Protein AF-A0A1R1XV90-F1 (afdb_monomer)

Sequence (139 aa):
MKFSIINLGALITMNMVNAHCGCGHRHHNSVNPFDGGDHQYMNYYINKVCDNGQCNIDLTFGKGHESVKARLQTIGCPSKAANLSAMYAAARDLTSNAENKSTCIAGCTVYMSWRYDMSNYPAGQRYGQMNISGYGQFL

Organism: NCBI:txid133412

Radius of gyration: 20.9 Å; Cα contacts (8 Å, |Δi|>4): 261; chains: 1; bounding box: 35×36×86 Å

Secondary structure (DSSP, 8-state):
---------------------PPP-----------HHHHHHHHHHHHHH-BTTBEEEEEEEE-SSSEEEEEEEEES-SSHHHHHHHHHHHHHHHHHH---EEEEETTEEEEEEEEEES--PPTT-EEEEE-TT-TT---

Solvent-accessible surface area (backbone atoms only — not comparable to full-atom values): 8303 Å² total; per-residue (Å²): 143,86,84,82,83,86,84,79,84,83,78,84,78,76,82,75,82,80,80,87,75,87,82,8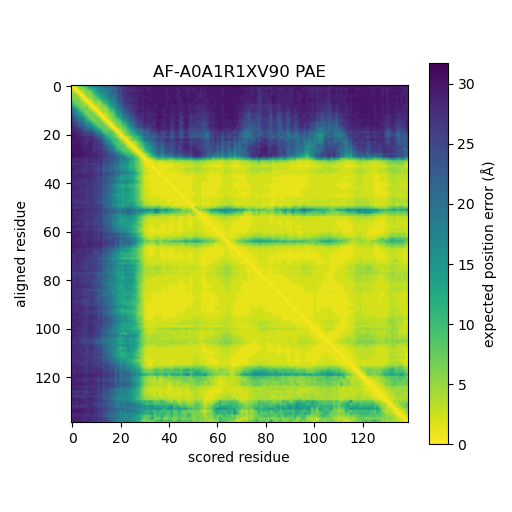6,89,83,92,73,100,64,85,65,88,54,51,74,66,53,44,52,49,47,49,54,49,45,71,72,69,52,52,47,41,40,38,38,37,40,34,40,39,18,62,46,81,34,16,41,36,36,38,46,35,37,40,70,16,84,34,43,68,30,31,53,53,29,53,48,51,45,42,54,49,36,53,73,65,62,52,70,48,68,53,76,35,70,70,14,44,33,39,34,22,58,47,83,36,92,53,63,37,56,60,78,45,74,48,76,44,79,37,86,87,51,73,96,58,75,113

Nearest PDB structures (foldseek):
  3if8-assembly1_A  TM=3.095E-01  e=3.267E+00  Homo sapiens
  1i7f-assembly1_A-2  TM=2.433E-01  e=5.627E+00  Escherichia coli

Foldseek 3Di:
DDDDDDDDDDDPDDDPPDDDDDDDDDDDDDDQPADPVQLVVQLVVCVVDDAWAKFWKWKWAAQQQWIKIKIKMWHRAPTRVQHSQLSNVLSVCCNVRVDFTWDAGSNITMTIEMDIGRDHDHHGDMDMDTDPPQPPHHD

pLDDT: mean 81.25, std 22.04, range [33.78, 98.38]

Mean predicted aligned error: 10.82 Å

Structure (mmCIF, N/CA/C/O backbone):
data_AF-A0A1R1XV90-F1
#
_entry.id   AF-A0A1R1XV90-F1
#
loop_
_atom_site.group_PDB
_atom_site.id
_atom_site.type_symbol
_atom_site.label_atom_id
_atom_site.label_alt_id
_atom_site.label_comp_id
_atom_site.label_asym_id
_atom_site.label_entity_id
_atom_site.label_seq_id
_atom_site.pdbx_PDB_ins_code
_atom_site.Cartn_x
_atom_site.Cartn_y
_atom_site.Cartn_z
_atom_site.occupancy
_atom_site.B_iso_or_equiv
_atom_site.auth_seq_id
_atom_site.auth_comp_id
_atom_site.auth_asym_id
_atom_site.auth_atom_id
_atom_site.pdbx_PDB_model_num
ATOM 1 N N . MET A 1 1 ? -14.686 21.079 68.326 1.00 40.00 1 MET A N 1
ATOM 2 C CA . MET A 1 1 ? -13.952 21.584 67.146 1.00 40.00 1 MET A CA 1
ATOM 3 C C . MET A 1 1 ? -13.039 20.472 66.649 1.00 40.00 1 MET A C 1
ATOM 5 O O . MET A 1 1 ? -12.093 20.127 67.339 1.00 40.00 1 MET A O 1
ATOM 9 N N . LYS A 1 2 ? -13.376 19.839 65.523 1.00 37.56 2 LYS A N 1
ATOM 10 C CA . LYS A 1 2 ? -12.522 18.883 64.805 1.00 37.56 2 LYS A CA 1
ATOM 11 C C . LYS A 1 2 ? -12.606 19.285 63.338 1.00 37.56 2 LYS A C 1
ATOM 13 O O . LYS A 1 2 ? -13.691 19.220 62.772 1.00 37.56 2 LYS A O 1
ATOM 18 N N . PHE A 1 3 ? -11.499 19.757 62.778 1.00 33.97 3 PHE A N 1
ATOM 19 C CA . PHE A 1 3 ? -11.396 20.125 61.372 1.00 33.97 3 PHE A CA 1
ATOM 20 C C . PHE A 1 3 ? -10.388 19.223 60.662 1.00 33.97 3 PHE A C 1
ATOM 22 O O . PHE A 1 3 ? -9.276 19.022 61.141 1.00 33.97 3 PHE A O 1
ATOM 29 N N . SER A 1 4 ? -10.850 18.754 59.504 1.00 33.78 4 SER A N 1
ATOM 30 C CA . SER A 1 4 ? -10.114 18.418 58.285 1.00 33.78 4 SER A CA 1
ATOM 31 C C . SER A 1 4 ? -9.186 17.202 58.295 1.00 33.78 4 SER A C 1
ATOM 33 O O . SER A 1 4 ? -8.016 17.269 58.659 1.00 33.78 4 SER A O 1
ATOM 35 N N . ILE A 1 5 ? -9.721 16.107 57.746 1.00 41.28 5 ILE A N 1
ATOM 36 C CA . ILE A 1 5 ? -8.949 15.053 57.088 1.00 41.28 5 ILE A CA 1
ATOM 37 C C . ILE A 1 5 ? -8.721 15.483 55.632 1.00 41.28 5 ILE A C 1
ATOM 39 O O . ILE A 1 5 ? -9.638 15.913 54.935 1.00 41.28 5 ILE A O 1
ATOM 43 N N . ILE A 1 6 ? -7.463 15.380 55.225 1.00 44.31 6 ILE A N 1
ATOM 44 C CA . ILE A 1 6 ? -6.904 15.626 53.898 1.00 44.31 6 ILE A CA 1
ATOM 45 C C . ILE A 1 6 ? -7.540 14.659 52.889 1.00 44.31 6 ILE A C 1
ATOM 47 O O . ILE A 1 6 ? -7.517 13.453 53.124 1.00 44.31 6 ILE A O 1
ATOM 51 N N . ASN A 1 7 ? -8.051 15.153 51.758 1.00 35.81 7 ASN A N 1
ATOM 52 C CA . ASN A 1 7 ? -8.370 14.298 50.613 1.00 35.81 7 ASN A CA 1
ATOM 53 C C . ASN A 1 7 ? -7.391 14.615 49.476 1.00 35.81 7 ASN A C 1
ATOM 55 O O . ASN A 1 7 ? -7.542 15.597 48.748 1.00 35.81 7 ASN A O 1
ATOM 59 N N . LEU A 1 8 ? -6.325 13.813 49.429 1.00 39.19 8 LEU A N 1
ATOM 60 C CA . LEU A 1 8 ? -5.356 13.750 48.342 1.00 39.19 8 LEU A CA 1
ATOM 61 C C . LEU A 1 8 ? -6.015 13.071 47.132 1.00 39.19 8 LEU A C 1
ATOM 63 O O . LEU A 1 8 ? -6.809 12.148 47.284 1.00 39.19 8 LEU A O 1
ATOM 67 N N . GLY A 1 9 ? -5.678 13.555 45.940 1.00 38.78 9 GLY A N 1
ATOM 68 C CA . GLY A 1 9 ? -6.358 13.243 44.689 1.00 38.78 9 GLY A CA 1
ATOM 69 C C . GLY A 1 9 ? -6.448 11.765 44.305 1.00 38.78 9 GLY A C 1
ATOM 70 O O . GLY A 1 9 ? -5.536 10.973 44.523 1.00 38.78 9 GLY A O 1
ATOM 71 N N . ALA A 1 10 ? -7.539 11.440 43.615 1.00 40.94 10 ALA A N 1
ATOM 72 C CA . ALA A 1 10 ? -7.643 10.249 42.791 1.00 40.94 10 ALA A CA 1
ATOM 73 C C . ALA A 1 10 ? -7.476 10.667 41.324 1.00 40.94 10 ALA A C 1
ATOM 75 O O . ALA A 1 10 ? -8.399 11.160 40.676 1.00 40.94 10 ALA A O 1
ATOM 76 N N . LEU A 1 11 ? -6.245 10.506 40.838 1.00 37.16 11 LEU A N 1
ATOM 77 C CA . LEU A 1 11 ? -5.893 10.510 39.425 1.00 37.16 11 LEU A CA 1
ATOM 78 C C . LEU A 1 11 ? -6.642 9.346 38.756 1.00 37.16 11 LEU A C 1
ATOM 80 O O . LEU A 1 11 ? -6.487 8.197 39.166 1.00 37.16 11 LEU A O 1
ATOM 84 N N . ILE A 1 12 ? -7.444 9.633 37.733 1.00 42.12 12 ILE A N 1
ATOM 85 C CA . ILE A 1 12 ? -8.045 8.601 36.885 1.00 42.12 12 ILE A CA 1
ATOM 86 C C . ILE A 1 12 ? -6.913 8.000 36.049 1.00 42.12 12 ILE A C 1
ATOM 88 O O . ILE A 1 12 ? -6.423 8.611 35.100 1.00 42.12 12 ILE A O 1
ATOM 92 N N . THR A 1 13 ? -6.465 6.809 36.432 1.00 35.47 13 THR A N 1
ATOM 93 C CA . THR A 1 13 ? -5.538 5.992 35.656 1.00 35.47 13 THR A CA 1
ATOM 94 C C . THR A 1 13 ? -6.261 5.466 34.419 1.00 35.47 13 THR A C 1
ATOM 96 O O . THR A 1 13 ? -7.100 4.570 34.484 1.00 35.47 13 THR A O 1
ATOM 99 N N . MET A 1 14 ? -5.948 6.043 33.258 1.00 36.47 14 MET A N 1
ATOM 100 C CA . MET A 1 14 ? -6.289 5.447 31.971 1.00 36.47 14 MET A CA 1
ATOM 101 C C . MET A 1 14 ? -5.510 4.137 31.822 1.00 36.47 14 MET A C 1
ATOM 103 O O . MET A 1 14 ? -4.282 4.141 31.746 1.00 36.47 14 MET A O 1
ATOM 107 N N . ASN A 1 15 ? -6.236 3.020 31.787 1.00 34.00 15 ASN A N 1
ATOM 108 C CA . ASN A 1 15 ? -5.711 1.712 31.412 1.00 34.00 15 ASN A CA 1
ATOM 109 C C . ASN A 1 15 ? -5.141 1.784 29.988 1.00 34.00 15 ASN A C 1
ATOM 111 O O . ASN A 1 15 ? -5.879 1.715 29.005 1.00 34.00 15 ASN A O 1
ATOM 115 N N . MET A 1 16 ? -3.819 1.912 29.875 1.00 37.06 16 MET A N 1
ATOM 116 C CA . MET A 1 16 ? -3.106 1.593 28.645 1.00 37.06 16 MET A CA 1
ATOM 117 C C . MET A 1 16 ? -3.174 0.080 28.449 1.00 37.06 16 MET A C 1
ATOM 119 O O . MET A 1 16 ? -2.544 -0.689 29.173 1.00 37.06 16 MET A O 1
ATOM 123 N N . VAL A 1 17 ? -3.976 -0.347 27.476 1.00 39.59 17 VAL A N 1
ATOM 124 C CA . VAL A 1 17 ? -4.007 -1.734 27.018 1.00 39.59 17 VAL A CA 1
ATOM 125 C C . VAL A 1 17 ? -2.675 -2.009 26.327 1.00 39.59 17 VAL A C 1
ATOM 127 O O . VAL A 1 17 ? -2.408 -1.544 25.221 1.00 39.59 17 VAL A O 1
ATOM 130 N N . ASN A 1 18 ? -1.810 -2.719 27.038 1.00 42.56 18 ASN A N 1
ATOM 131 C CA . ASN A 1 18 ? -0.494 -3.131 26.592 1.00 42.56 18 ASN A CA 1
ATOM 132 C C . ASN A 1 18 ? -0.632 -4.316 25.621 1.00 42.56 18 ASN A C 1
ATOM 134 O O . ASN A 1 18 ? -0.700 -5.471 26.039 1.00 42.56 18 ASN A O 1
ATOM 138 N N . ALA A 1 19 ? -0.728 -4.033 24.322 1.00 43.78 19 ALA A N 1
ATOM 139 C CA . ALA A 1 19 ? -0.655 -5.050 23.278 1.00 43.78 19 ALA A CA 1
ATOM 140 C C . ALA A 1 19 ? 0.818 -5.284 22.910 1.00 43.78 19 ALA A C 1
ATOM 142 O O . ALA A 1 19 ? 1.377 -4.622 22.036 1.00 43.78 19 ALA A O 1
ATOM 143 N N . HIS A 1 20 ? 1.461 -6.223 23.604 1.00 42.44 20 HIS A N 1
ATOM 144 C CA . HIS A 1 20 ? 2.774 -6.726 23.217 1.00 42.44 20 HIS A CA 1
ATOM 145 C C . HIS A 1 20 ? 2.650 -7.577 21.945 1.00 42.44 20 HIS A C 1
ATOM 147 O O . HIS A 1 20 ? 2.021 -8.633 21.954 1.00 42.44 20 HIS A O 1
ATOM 153 N N . CYS A 1 21 ? 3.284 -7.149 20.854 1.00 44.81 21 CYS A N 1
ATOM 154 C CA . CYS A 1 21 ? 3.500 -7.973 19.665 1.00 44.81 21 CYS A CA 1
ATOM 155 C C . CYS A 1 21 ? 5.003 -7.995 19.361 1.00 44.81 21 CYS A C 1
ATOM 157 O O . CYS A 1 21 ? 5.618 -6.945 19.192 1.00 44.81 21 CYS A O 1
ATOM 159 N N . GLY A 1 22 ? 5.603 -9.189 19.377 1.00 41.28 22 GLY A N 1
ATOM 160 C CA . GLY A 1 22 ? 7.045 -9.391 19.222 1.00 41.28 22 GLY A CA 1
ATOM 161 C C . GLY A 1 22 ? 7.531 -9.150 17.792 1.00 41.28 22 GLY A C 1
ATOM 162 O O . GLY A 1 22 ? 6.931 -9.631 16.833 1.00 41.28 22 GLY A O 1
ATOM 163 N N . CYS A 1 23 ? 8.641 -8.421 17.667 1.00 43.41 23 CYS A N 1
ATOM 164 C CA . CYS A 1 23 ? 9.302 -8.100 16.405 1.00 43.41 23 CYS A CA 1
ATOM 165 C C . CYS A 1 23 ? 10.386 -9.138 16.084 1.00 43.41 23 CYS A C 1
ATOM 167 O O . CYS A 1 23 ? 11.320 -9.322 16.861 1.00 43.41 23 CYS A O 1
ATOM 169 N N . GLY A 1 24 ? 10.295 -9.784 14.921 1.00 40.50 24 GLY A N 1
ATOM 170 C CA . GLY A 1 24 ? 11.414 -10.498 14.305 1.00 40.50 24 GLY A CA 1
ATOM 171 C C . GLY A 1 24 ? 12.015 -9.648 13.187 1.00 40.50 24 GLY A C 1
ATOM 172 O O . GLY A 1 24 ? 11.286 -9.204 12.303 1.00 40.50 24 GLY A O 1
ATOM 173 N N . HIS A 1 25 ? 13.329 -9.418 13.220 1.00 41.84 25 HIS A N 1
ATOM 174 C CA . HIS A 1 25 ? 14.079 -8.715 12.174 1.00 41.84 25 HIS A CA 1
ATOM 175 C C . HIS A 1 25 ? 14.961 -9.695 11.395 1.00 41.84 25 HIS A C 1
ATOM 177 O O . HIS A 1 25 ? 15.673 -10.507 11.987 1.00 41.84 25 HIS A O 1
ATOM 183 N N . ARG A 1 26 ? 14.944 -9.598 10.062 1.00 45.62 26 ARG A N 1
ATOM 184 C CA . ARG A 1 26 ? 15.961 -10.172 9.172 1.00 45.62 26 ARG A CA 1
ATOM 185 C C . ARG A 1 26 ? 16.287 -9.141 8.094 1.00 45.62 26 ARG A C 1
ATOM 187 O O . ARG A 1 26 ? 15.418 -8.808 7.298 1.00 45.62 26 ARG A O 1
ATOM 194 N N . HIS A 1 27 ? 17.531 -8.670 8.079 1.00 37.41 27 HIS A N 1
ATOM 195 C CA . HIS A 1 27 ? 18.068 -7.795 7.039 1.00 37.41 27 HIS A CA 1
ATOM 196 C C . HIS A 1 27 ? 18.605 -8.625 5.870 1.00 37.41 27 HIS A C 1
ATOM 198 O O . HIS A 1 27 ? 19.434 -9.513 6.065 1.00 37.41 27 HIS A O 1
ATOM 204 N N . HIS A 1 28 ? 18.184 -8.290 4.653 1.00 42.41 28 HIS A N 1
ATOM 205 C CA . HIS A 1 28 ? 18.878 -8.656 3.422 1.00 42.41 28 HIS A CA 1
ATOM 206 C C . HIS A 1 28 ? 19.125 -7.365 2.636 1.00 42.41 28 HIS A C 1
ATOM 208 O O . HIS A 1 28 ? 18.177 -6.654 2.313 1.00 42.41 28 HIS A O 1
ATOM 214 N N . ASN A 1 29 ? 20.394 -7.059 2.345 1.00 47.22 29 ASN A N 1
ATOM 215 C CA . ASN A 1 29 ? 20.786 -5.941 1.483 1.00 47.22 29 ASN A CA 1
ATOM 216 C C . ASN A 1 29 ? 20.266 -6.195 0.061 1.00 47.22 29 ASN A C 1
ATOM 218 O O . ASN A 1 29 ? 20.922 -6.862 -0.738 1.00 47.22 29 ASN A O 1
ATOM 222 N N . SER A 1 30 ? 19.080 -5.676 -0.240 1.00 59.16 30 SER A N 1
ATOM 223 C CA . SER A 1 30 ? 18.534 -5.580 -1.591 1.00 59.16 30 SER A CA 1
ATOM 224 C C . SER A 1 30 ? 18.365 -4.104 -1.941 1.00 59.16 30 SER A C 1
ATOM 226 O O . SER A 1 30 ? 18.036 -3.294 -1.074 1.00 59.16 30 SER A O 1
ATOM 228 N N . VAL A 1 31 ? 18.649 -3.735 -3.192 1.00 83.94 31 VAL A N 1
ATOM 229 C CA . VAL A 1 31 ? 18.345 -2.390 -3.696 1.00 83.94 31 VAL A CA 1
ATOM 230 C C . VAL A 1 31 ? 16.839 -2.184 -3.564 1.00 83.94 31 VAL A C 1
ATOM 232 O O . VAL A 1 31 ? 16.067 -3.011 -4.047 1.00 83.94 31 VAL A O 1
ATOM 235 N N . ASN A 1 32 ? 16.433 -1.107 -2.891 1.00 91.06 32 ASN A N 1
ATOM 236 C CA . ASN A 1 32 ? 15.026 -0.776 -2.710 1.00 91.06 32 ASN A CA 1
ATOM 237 C C . ASN A 1 32 ? 14.372 -0.566 -4.092 1.00 91.06 32 ASN A C 1
ATOM 239 O O . ASN A 1 32 ? 14.795 0.332 -4.825 1.00 91.06 32 ASN A O 1
ATOM 243 N N . PRO A 1 33 ? 13.372 -1.381 -4.474 1.00 93.19 33 PRO A N 1
ATOM 244 C CA . PRO A 1 33 ? 12.801 -1.345 -5.817 1.00 93.19 33 PRO A CA 1
ATOM 245 C C . PRO A 1 33 ? 11.735 -0.252 -5.989 1.00 93.19 33 PRO A C 1
ATOM 247 O O . PRO A 1 33 ? 11.220 -0.051 -7.095 1.00 93.19 33 PRO A O 1
ATOM 250 N N . PHE A 1 34 ? 11.354 0.420 -4.902 1.00 95.12 34 PHE A N 1
ATOM 251 C CA . PHE A 1 34 ? 10.298 1.419 -4.881 1.00 95.12 34 PHE A CA 1
ATOM 252 C C . PHE A 1 34 ? 10.840 2.817 -5.168 1.00 95.12 34 PHE A C 1
ATOM 254 O O . PHE A 1 34 ? 11.952 3.174 -4.782 1.00 95.12 34 PHE A O 1
ATOM 261 N N . ASP A 1 35 ? 10.012 3.633 -5.814 1.00 93.75 35 ASP A N 1
ATOM 262 C CA . ASP A 1 35 ? 10.270 5.056 -6.022 1.00 93.75 35 ASP A CA 1
ATOM 263 C C . ASP A 1 35 ? 9.159 5.936 -5.420 1.00 93.75 35 ASP A C 1
ATOM 265 O O . ASP A 1 35 ? 8.139 5.460 -4.910 1.00 93.75 35 ASP A O 1
ATOM 269 N N . GLY A 1 36 ? 9.352 7.258 -5.467 1.00 94.31 36 GLY A N 1
ATOM 270 C CA . GLY A 1 36 ? 8.376 8.212 -4.934 1.00 94.31 36 GLY A CA 1
ATOM 271 C C . GLY A 1 36 ? 7.005 8.142 -5.619 1.00 94.31 36 GLY A C 1
ATOM 272 O O . GLY A 1 36 ? 5.987 8.382 -4.968 1.00 94.31 36 GLY A O 1
ATOM 273 N N . GLY A 1 37 ? 6.956 7.774 -6.903 1.00 96.19 37 GLY A N 1
ATOM 274 C CA . GLY A 1 37 ? 5.706 7.599 -7.641 1.00 96.19 37 GLY A CA 1
ATOM 275 C C . GLY A 1 37 ? 4.946 6.346 -7.207 1.00 96.19 37 GLY A C 1
ATOM 276 O O . GLY A 1 37 ? 3.715 6.355 -7.173 1.00 96.19 37 GLY A O 1
ATOM 277 N N . ASP A 1 38 ? 5.654 5.291 -6.804 1.00 96.88 38 ASP A N 1
ATOM 278 C CA . ASP A 1 38 ? 5.034 4.090 -6.243 1.00 96.88 38 ASP A CA 1
ATOM 279 C C . ASP A 1 38 ? 4.378 4.384 -4.897 1.00 96.88 38 ASP A C 1
ATOM 281 O O . ASP A 1 38 ? 3.209 4.056 -4.712 1.00 96.88 38 ASP A O 1
ATOM 285 N N . HIS A 1 39 ? 5.070 5.086 -3.995 1.00 97.69 39 HIS A N 1
ATOM 286 C CA . HIS A 1 39 ? 4.492 5.519 -2.718 1.00 97.69 39 HIS A CA 1
ATOM 287 C C . HIS A 1 39 ? 3.240 6.393 -2.913 1.00 97.69 39 HIS A C 1
ATOM 289 O O . HIS A 1 39 ? 2.220 6.186 -2.250 1.00 97.69 39 HIS A O 1
ATOM 295 N N . GLN A 1 40 ? 3.278 7.341 -3.856 1.00 97.94 40 GLN A N 1
ATOM 296 C CA . GLN A 1 40 ? 2.110 8.160 -4.198 1.00 97.94 40 GLN A CA 1
ATOM 297 C C . GLN A 1 40 ? 0.941 7.309 -4.706 1.00 97.94 40 GLN A C 1
ATOM 299 O O . GLN A 1 40 ? -0.198 7.512 -4.281 1.00 97.94 40 GLN A O 1
ATOM 304 N N . TYR A 1 41 ? 1.215 6.333 -5.575 1.00 98.00 41 TYR A N 1
ATOM 305 C CA . TYR A 1 41 ? 0.191 5.426 -6.085 1.00 98.00 41 TYR A CA 1
ATOM 306 C C . TYR A 1 41 ? -0.386 4.522 -4.991 1.00 98.00 41 TYR A C 1
ATOM 308 O O . TYR A 1 41 ? -1.601 4.335 -4.943 1.00 98.00 41 TYR A O 1
ATOM 316 N N . MET A 1 42 ? 0.452 4.012 -4.080 1.00 98.38 42 MET A N 1
ATOM 317 C CA . MET A 1 42 ? -0.004 3.253 -2.912 1.00 98.38 42 MET A CA 1
ATOM 318 C C . MET A 1 42 ? -0.993 4.076 -2.086 1.00 98.38 42 MET A C 1
ATOM 320 O O . MET A 1 42 ? -2.096 3.607 -1.821 1.00 98.38 42 MET A O 1
ATOM 324 N N . ASN A 1 43 ? -0.644 5.319 -1.743 1.00 98.12 43 ASN A N 1
ATOM 325 C CA . ASN A 1 43 ? -1.518 6.196 -0.961 1.00 98.12 43 ASN A CA 1
ATOM 326 C C . ASN A 1 43 ? -2.826 6.513 -1.697 1.00 98.12 43 ASN A C 1
ATOM 328 O O . ASN A 1 43 ? -3.901 6.449 -1.102 1.00 98.12 43 ASN A O 1
ATOM 332 N N . TYR A 1 44 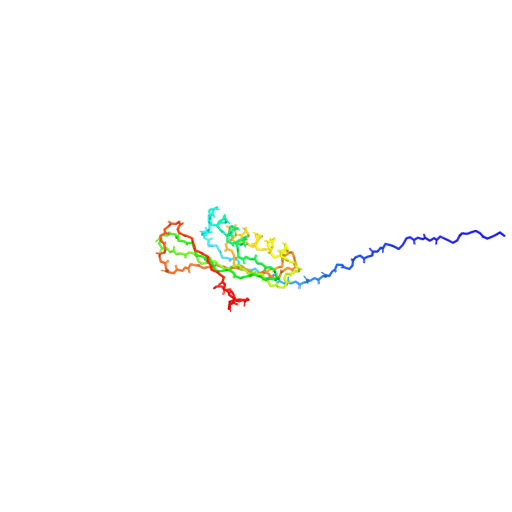? -2.755 6.795 -3.002 1.00 97.75 44 TYR A N 1
ATOM 333 C CA . TYR A 1 44 ? -3.946 6.971 -3.833 1.00 97.75 44 TYR A CA 1
ATOM 334 C C . TYR A 1 44 ? -4.862 5.740 -3.772 1.00 97.75 44 TYR A C 1
ATOM 336 O O . TYR A 1 44 ? -6.068 5.874 -3.553 1.00 97.75 44 TYR A O 1
ATOM 344 N N . TYR A 1 45 ? -4.300 4.541 -3.941 1.00 97.56 45 TYR A N 1
ATOM 345 C CA . TYR A 1 45 ? -5.081 3.311 -3.985 1.00 97.56 45 TYR A CA 1
ATOM 346 C C . TYR A 1 45 ? -5.666 2.955 -2.612 1.00 97.56 45 TYR A C 1
ATOM 348 O O . TYR A 1 45 ? -6.847 2.625 -2.531 1.00 97.56 45 TYR A O 1
ATOM 356 N N . ILE A 1 46 ? -4.893 3.120 -1.531 1.00 97.50 46 ILE A N 1
ATOM 357 C CA . ILE A 1 46 ? -5.359 2.977 -0.141 1.00 97.50 46 ILE A CA 1
ATOM 358 C C . ILE A 1 46 ? -6.590 3.851 0.099 1.00 97.50 46 ILE A C 1
ATOM 360 O O . ILE A 1 46 ? -7.622 3.339 0.524 1.00 97.50 46 ILE A O 1
ATOM 364 N N . ASN A 1 47 ? -6.516 5.145 -0.228 1.00 96.00 47 ASN A N 1
ATOM 365 C CA . ASN A 1 47 ? -7.633 6.070 -0.032 1.00 96.00 47 ASN A CA 1
ATOM 366 C C . ASN A 1 47 ? -8.884 5.665 -0.824 1.00 96.00 47 ASN A C 1
ATOM 368 O O . ASN A 1 47 ? -10.009 5.937 -0.410 1.00 96.00 47 ASN A O 1
ATOM 372 N N . LYS A 1 48 ? -8.682 5.047 -1.992 1.00 94.81 48 LYS A N 1
ATOM 373 C CA . LYS A 1 48 ? -9.758 4.655 -2.899 1.00 94.81 48 LYS A CA 1
ATOM 374 C C . LYS A 1 48 ? -10.509 3.412 -2.425 1.00 94.81 48 LYS A C 1
ATOM 376 O O . LYS A 1 48 ? -11.716 3.346 -2.646 1.00 94.81 48 LYS A O 1
ATOM 381 N N . VAL A 1 49 ? -9.817 2.421 -1.853 1.00 94.25 49 VAL A N 1
ATOM 382 C CA . VAL A 1 49 ? -10.408 1.089 -1.613 1.00 94.25 49 VAL A CA 1
ATOM 383 C C . VAL A 1 49 ? -10.434 0.647 -0.155 1.00 94.25 49 VAL A C 1
ATOM 385 O O . VAL A 1 49 ? -11.258 -0.196 0.189 1.00 94.25 49 VAL A O 1
ATOM 388 N N . CYS A 1 50 ? -9.556 1.169 0.705 1.00 93.44 50 CYS A N 1
ATOM 389 C CA . CYS A 1 50 ? -9.540 0.757 2.103 1.00 93.44 50 CYS A CA 1
ATOM 390 C C . CYS A 1 50 ? -10.708 1.378 2.867 1.00 93.44 50 CYS A C 1
ATOM 392 O O . CYS A 1 50 ? -10.934 2.590 2.836 1.00 93.44 50 CYS A O 1
ATOM 394 N N . ASP A 1 51 ? -11.417 0.536 3.612 1.00 84.69 51 ASP A N 1
ATOM 395 C CA . ASP A 1 51 ? -12.551 0.944 4.429 1.00 84.69 51 ASP A CA 1
ATOM 396 C C . ASP A 1 51 ? -12.606 0.163 5.749 1.00 84.69 51 ASP A C 1
ATOM 398 O O . ASP A 1 51 ? -11.971 -0.878 5.878 1.00 84.69 51 ASP A O 1
ATOM 402 N N . ASN A 1 52 ? -13.345 0.682 6.736 1.00 82.69 52 ASN A N 1
ATOM 403 C CA . ASN A 1 52 ? -13.595 0.096 8.066 1.00 82.69 52 ASN A CA 1
ATOM 404 C C . ASN A 1 52 ? -12.439 -0.750 8.661 1.00 82.69 52 ASN A C 1
ATOM 406 O O . ASN A 1 52 ? -11.284 -0.356 8.558 1.00 82.69 52 ASN A O 1
ATOM 410 N N . GLY A 1 53 ? -12.723 -1.826 9.404 1.00 80.75 53 GLY A N 1
ATOM 411 C CA . GLY A 1 53 ? -11.790 -2.469 10.345 1.00 80.75 53 GLY A CA 1
ATOM 412 C C . GLY A 1 53 ? -10.622 -3.266 9.742 1.00 80.75 53 GLY A C 1
ATOM 413 O O . GLY A 1 53 ? -9.848 -3.851 10.498 1.00 80.75 53 GLY A O 1
ATOM 414 N N . GLN A 1 54 ? -10.489 -3.328 8.416 1.00 89.25 54 GLN A N 1
ATOM 415 C CA . GLN A 1 54 ? -9.446 -4.103 7.741 1.00 89.25 54 GLN A CA 1
ATOM 416 C C . GLN A 1 54 ? -9.263 -3.661 6.286 1.00 89.25 54 GLN A C 1
ATOM 418 O O . GLN A 1 54 ? -10.197 -3.198 5.644 1.00 89.25 54 GLN A O 1
ATOM 423 N N . CYS A 1 55 ? -8.073 -3.850 5.731 1.00 94.94 55 CYS A N 1
ATOM 424 C CA . CYS A 1 55 ? -7.788 -3.644 4.312 1.00 94.94 55 CYS A CA 1
ATOM 425 C C . CYS A 1 55 ? -6.782 -4.693 3.838 1.00 94.94 55 CYS A C 1
ATOM 427 O O . CYS A 1 55 ? -5.931 -5.109 4.615 1.00 94.94 55 CYS A O 1
ATOM 429 N N . ASN A 1 56 ? -6.887 -5.152 2.595 1.00 95.88 56 ASN A N 1
ATOM 430 C CA . ASN A 1 56 ? -5.882 -6.008 1.969 1.00 95.88 56 ASN A CA 1
ATOM 431 C C . ASN A 1 56 ? -5.823 -5.687 0.484 1.00 95.88 56 ASN A C 1
ATOM 433 O O . ASN A 1 56 ? -6.804 -5.880 -0.240 1.00 95.88 56 ASN A O 1
ATOM 437 N N . ILE A 1 57 ? -4.684 -5.163 0.052 1.00 96.62 57 ILE A N 1
ATOM 438 C CA . ILE A 1 57 ? -4.461 -4.737 -1.322 1.00 96.62 57 ILE A CA 1
ATOM 439 C C . ILE A 1 57 ? -3.193 -5.371 -1.866 1.00 96.62 57 ILE A C 1
ATOM 441 O O . ILE A 1 57 ? -2.155 -5.366 -1.205 1.00 96.62 57 ILE A O 1
ATOM 445 N N . ASP A 1 58 ? -3.293 -5.855 -3.098 1.00 96.62 58 ASP A N 1
ATOM 446 C CA . ASP A 1 58 ? -2.159 -6.225 -3.929 1.00 96.62 58 ASP A CA 1
ATOM 447 C C . ASP A 1 58 ? -1.915 -5.124 -4.949 1.00 96.62 58 ASP A C 1
ATOM 449 O O . ASP A 1 58 ? -2.832 -4.658 -5.628 1.00 96.62 58 ASP A O 1
ATOM 453 N N . LEU A 1 59 ? -0.661 -4.724 -5.065 1.0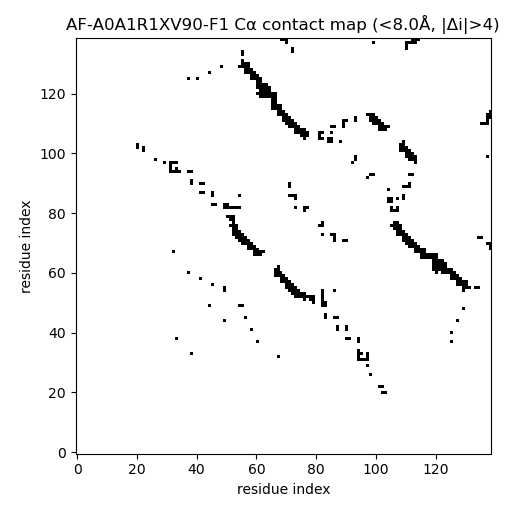0 96.88 59 LEU A N 1
ATOM 454 C CA . LEU A 1 59 ? -0.185 -3.677 -5.948 1.00 96.88 59 LEU A CA 1
ATOM 455 C C . LEU A 1 59 ? 0.900 -4.258 -6.848 1.00 96.88 59 LEU A C 1
ATOM 457 O O . LEU A 1 59 ? 1.701 -5.082 -6.412 1.00 96.88 59 LEU A O 1
ATOM 461 N N . THR A 1 60 ? 0.925 -3.846 -8.108 1.00 96.88 60 THR A N 1
ATOM 462 C CA . THR A 1 60 ? 1.968 -4.225 -9.068 1.00 96.88 60 THR A CA 1
ATOM 463 C C . THR A 1 60 ? 2.551 -2.973 -9.704 1.00 96.88 60 THR A C 1
ATOM 465 O O . THR A 1 60 ? 1.798 -2.139 -10.205 1.00 96.88 60 THR A O 1
ATOM 468 N N . PHE A 1 61 ? 3.877 -2.865 -9.705 1.00 96.31 61 PHE A N 1
ATOM 469 C CA . PHE A 1 61 ? 4.633 -1.764 -10.302 1.00 96.31 61 PHE A CA 1
ATOM 470 C C . PHE A 1 61 ? 5.531 -2.312 -11.409 1.00 96.31 61 PHE A C 1
ATOM 472 O O . PHE A 1 61 ? 6.424 -3.115 -11.141 1.00 96.31 61 PHE A O 1
ATOM 479 N N . GLY A 1 62 ? 5.298 -1.895 -12.650 1.00 94.31 62 GLY A N 1
ATOM 480 C CA . GLY A 1 62 ? 6.132 -2.277 -13.785 1.00 94.31 62 GLY A CA 1
ATOM 481 C C . GLY A 1 62 ? 7.469 -1.539 -13.763 1.00 94.31 62 GLY A C 1
ATOM 482 O O . GLY A 1 62 ? 7.496 -0.305 -13.702 1.00 94.31 62 GLY A O 1
ATOM 483 N N . LYS A 1 63 ? 8.576 -2.288 -13.838 1.00 90.69 63 LYS A N 1
ATOM 484 C CA . LYS A 1 63 ? 9.955 -1.764 -13.893 1.00 90.69 63 LYS A CA 1
ATOM 485 C C . LYS A 1 63 ? 10.643 -2.073 -15.231 1.00 90.69 63 LYS A C 1
ATOM 487 O O . LYS A 1 63 ? 11.853 -1.928 -15.364 1.00 90.69 63 LYS A O 1
ATOM 492 N N . GLY A 1 64 ? 9.874 -2.471 -16.249 1.00 84.12 64 GLY A N 1
ATOM 493 C CA . GLY A 1 64 ? 10.348 -2.720 -17.614 1.00 84.12 64 GLY A CA 1
ATOM 494 C C . GLY A 1 64 ? 10.890 -4.134 -17.830 1.00 84.12 64 GLY A C 1
ATOM 495 O O . GLY A 1 64 ? 10.397 -4.829 -18.715 1.00 84.12 64 GLY A O 1
ATOM 496 N N . HIS A 1 65 ? 11.863 -4.565 -17.022 1.00 84.00 65 HIS A N 1
ATOM 497 C CA . HIS A 1 65 ? 12.473 -5.905 -17.122 1.00 84.00 65 HIS A CA 1
ATOM 498 C C . HIS A 1 65 ? 11.945 -6.917 -16.105 1.00 84.00 65 HIS A C 1
ATOM 500 O O . HIS A 1 65 ? 12.100 -8.115 -16.306 1.00 84.00 65 HIS A O 1
ATOM 506 N N . GLU A 1 66 ? 11.351 -6.423 -15.027 1.00 88.50 66 GLU A N 1
ATOM 507 C CA . GLU A 1 66 ? 10.653 -7.190 -14.004 1.00 88.50 66 GLU A CA 1
ATOM 508 C C . GLU A 1 66 ? 9.560 -6.299 -13.414 1.00 88.50 66 GLU A C 1
ATOM 510 O O . GLU A 1 66 ? 9.532 -5.082 -13.643 1.00 88.50 66 GLU A O 1
ATOM 515 N N . SER A 1 67 ? 8.636 -6.888 -12.667 1.00 92.56 67 SER A N 1
ATOM 516 C CA . SER A 1 67 ? 7.646 -6.117 -11.919 1.00 92.56 67 SER A CA 1
ATOM 517 C C . SER A 1 67 ? 7.812 -6.335 -10.434 1.00 92.56 67 SER A C 1
ATOM 519 O O . SER A 1 67 ? 8.294 -7.367 -9.982 1.00 92.56 67 SER A O 1
ATOM 521 N N . VAL A 1 68 ? 7.373 -5.360 -9.656 1.00 95.12 68 VAL A N 1
ATOM 522 C CA . VAL A 1 68 ?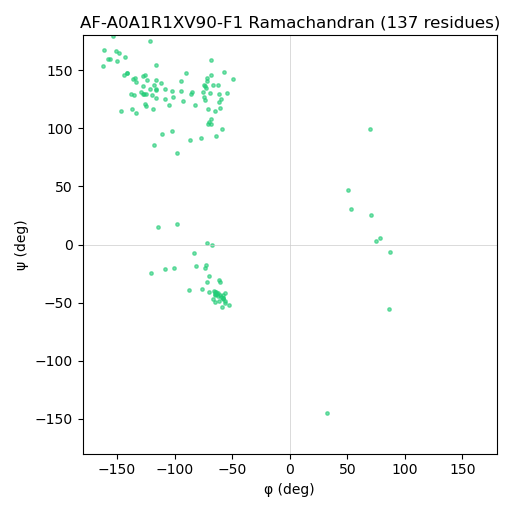 7.368 -5.440 -8.200 1.00 95.12 68 VAL A CA 1
ATOM 523 C C . VAL A 1 68 ? 5.937 -5.672 -7.766 1.00 95.12 68 VAL A C 1
ATOM 525 O O . VAL A 1 68 ? 5.068 -4.844 -8.041 1.00 95.12 68 VAL A O 1
ATOM 528 N N . LYS A 1 69 ? 5.683 -6.785 -7.083 1.00 95.88 69 LYS A N 1
ATOM 529 C CA . LYS A 1 69 ? 4.420 -7.006 -6.380 1.00 95.88 69 LYS A CA 1
ATOM 530 C C . LYS A 1 69 ? 4.579 -6.582 -4.936 1.00 95.88 69 LYS A C 1
ATOM 532 O O . LYS A 1 69 ? 5.535 -6.987 -4.286 1.00 95.88 69 LYS A O 1
ATOM 537 N N . ALA A 1 70 ? 3.630 -5.807 -4.436 1.00 97.19 70 ALA A N 1
ATOM 538 C CA . ALA A 1 70 ? 3.534 -5.427 -3.038 1.00 97.19 70 ALA A CA 1
ATOM 539 C C . ALA A 1 70 ? 2.154 -5.795 -2.497 1.00 97.19 70 ALA A C 1
ATOM 541 O O . ALA A 1 70 ? 1.160 -5.705 -3.212 1.00 97.19 70 ALA A O 1
ATOM 542 N N . ARG A 1 71 ? 2.097 -6.179 -1.228 1.00 97.19 71 ARG A N 1
ATOM 543 C CA . ARG A 1 71 ? 0.868 -6.411 -0.481 1.00 97.19 71 ARG A CA 1
ATOM 544 C C . ARG A 1 71 ? 0.909 -5.598 0.796 1.00 97.19 71 ARG A C 1
ATOM 546 O O . ARG A 1 71 ? 1.878 -5.689 1.550 1.00 97.19 71 ARG A O 1
ATOM 553 N N . LEU A 1 72 ? -0.156 -4.846 1.038 1.00 97.50 72 LEU A N 1
ATOM 554 C CA . LEU A 1 72 ? -0.381 -4.114 2.279 1.00 97.50 72 LEU A CA 1
ATOM 555 C C . LEU A 1 72 ? -1.686 -4.591 2.900 1.00 97.50 72 LEU A C 1
ATOM 557 O O . LEU A 1 72 ? -2.695 -4.721 2.204 1.00 97.50 72 LEU A O 1
ATOM 561 N N . GLN A 1 73 ? -1.657 -4.851 4.203 1.00 96.31 73 GLN A N 1
ATOM 562 C CA . GLN A 1 73 ? -2.802 -5.379 4.927 1.00 96.31 73 GLN A CA 1
ATOM 563 C C . GLN A 1 73 ? -2.923 -4.760 6.309 1.00 96.31 73 GLN A C 1
ATOM 565 O O . GLN A 1 73 ? -1.922 -4.524 6.986 1.00 96.31 73 GLN A O 1
ATOM 570 N N . THR A 1 74 ? -4.160 -4.618 6.755 1.00 95.38 74 THR A N 1
ATOM 571 C CA . THR A 1 74 ? -4.555 -4.280 8.118 1.00 95.38 74 THR A CA 1
ATOM 572 C C . THR A 1 74 ? -5.672 -5.208 8.576 1.00 95.38 74 THR A C 1
ATOM 574 O O . THR A 1 74 ? -6.592 -5.501 7.813 1.00 95.38 74 THR A O 1
ATOM 577 N N . ILE A 1 75 ? -5.621 -5.648 9.831 1.00 92.31 75 ILE A N 1
ATOM 578 C CA . ILE A 1 75 ? -6.648 -6.472 10.479 1.00 92.31 75 ILE A CA 1
ATOM 579 C C . ILE A 1 75 ? -6.935 -5.899 11.869 1.00 92.31 75 ILE A C 1
ATOM 581 O O . ILE A 1 75 ? -6.022 -5.431 12.552 1.00 92.31 75 ILE A O 1
ATOM 585 N N . GLY A 1 76 ? -8.200 -5.953 12.293 1.00 91.38 76 GLY A N 1
ATOM 586 C CA . GLY A 1 76 ? -8.597 -5.614 13.661 1.00 91.38 76 GLY A CA 1
ATOM 587 C C . GLY A 1 76 ? -8.503 -4.124 13.988 1.00 91.38 76 GLY A C 1
ATOM 588 O O . GLY A 1 76 ? -8.335 -3.761 15.146 1.00 91.38 76 GLY A O 1
ATOM 589 N N . CYS A 1 77 ? -8.592 -3.252 12.985 1.00 94.44 77 CYS A N 1
ATOM 590 C CA . CYS A 1 77 ? -8.521 -1.816 13.203 1.00 94.44 77 CYS A CA 1
ATOM 591 C C . CYS A 1 77 ? -9.733 -1.297 13.991 1.00 94.44 77 CYS A C 1
ATOM 593 O O . CYS A 1 77 ? -10.871 -1.628 13.648 1.00 94.44 77 CYS A O 1
ATOM 595 N N . PRO A 1 78 ? -9.527 -0.395 14.968 1.00 94.06 78 PRO A N 1
ATOM 596 C CA . PRO A 1 78 ? -10.608 0.127 15.806 1.00 94.06 78 PRO A CA 1
ATOM 597 C C . PRO A 1 78 ? -11.536 1.110 15.074 1.00 94.06 78 PRO A C 1
ATOM 599 O O . PRO A 1 78 ? -12.627 1.408 15.548 1.00 94.06 78 PRO A O 1
ATOM 602 N N . SER A 1 79 ? -11.105 1.663 13.938 1.00 94.88 79 SER A N 1
ATOM 603 C CA . SER A 1 79 ? -11.904 2.574 13.116 1.00 94.88 79 SER A CA 1
ATOM 604 C C . SER A 1 79 ? -11.349 2.670 11.695 1.00 94.88 79 SER A C 1
ATOM 606 O O . SER A 1 79 ? -10.197 2.308 11.442 1.00 94.88 79 SER A O 1
ATOM 608 N N . LYS A 1 80 ? -12.133 3.253 10.780 1.00 94.12 80 LYS A N 1
ATOM 609 C CA . LYS A 1 80 ? -11.664 3.622 9.436 1.00 94.12 80 LYS A CA 1
ATOM 610 C C . LYS A 1 80 ? -10.446 4.552 9.477 1.00 94.12 80 LYS A C 1
ATOM 612 O O . LYS A 1 80 ? -9.506 4.359 8.716 1.00 94.12 80 LYS A O 1
ATOM 617 N N . ALA A 1 81 ? -10.439 5.540 10.374 1.00 95.19 81 ALA A N 1
ATOM 618 C CA . ALA A 1 81 ? -9.323 6.477 10.503 1.00 95.19 81 ALA A CA 1
ATOM 619 C C . ALA A 1 81 ? -8.031 5.768 10.944 1.00 95.19 81 ALA A C 1
ATOM 621 O O . ALA A 1 81 ? -6.963 6.034 10.393 1.00 95.19 81 ALA A O 1
ATOM 622 N N . ALA A 1 82 ? -8.138 4.825 11.886 1.00 95.75 82 ALA A N 1
ATOM 623 C CA . ALA A 1 82 ? -7.013 3.992 12.302 1.00 95.75 82 ALA A CA 1
ATOM 624 C C . ALA A 1 82 ? -6.519 3.091 11.161 1.00 95.75 82 ALA A C 1
ATOM 626 O O . ALA A 1 82 ? -5.314 3.022 10.933 1.00 95.75 82 ALA A O 1
ATOM 627 N N . ASN A 1 83 ? -7.436 2.480 10.402 1.00 96.06 83 ASN A N 1
ATOM 628 C CA . ASN A 1 83 ? -7.097 1.671 9.232 1.00 96.06 83 ASN A CA 1
ATOM 629 C C . ASN A 1 83 ? -6.316 2.479 8.186 1.00 96.06 83 ASN A C 1
ATOM 631 O O . ASN A 1 83 ? -5.207 2.102 7.818 1.00 96.06 83 ASN A O 1
ATOM 635 N N . LEU A 1 84 ? -6.845 3.630 7.762 1.00 96.94 84 LEU A N 1
ATOM 636 C CA . LEU A 1 84 ? -6.173 4.486 6.781 1.00 96.94 84 LEU A CA 1
ATOM 637 C C . LEU A 1 84 ? -4.799 4.951 7.282 1.00 96.94 84 LEU A C 1
ATOM 639 O O . LEU A 1 84 ? -3.819 4.851 6.550 1.00 96.94 84 LEU A O 1
ATOM 643 N N . SER A 1 85 ? -4.706 5.390 8.542 1.00 96.81 85 SER A N 1
ATOM 644 C CA . SER A 1 85 ? -3.435 5.787 9.163 1.00 96.81 85 SER A CA 1
ATOM 645 C C . SER A 1 85 ? -2.404 4.651 9.146 1.00 96.81 85 SER A C 1
ATOM 647 O O . SER A 1 85 ? -1.259 4.853 8.735 1.00 96.81 85 SER A O 1
ATOM 649 N N . ALA A 1 86 ? -2.819 3.436 9.520 1.00 97.38 86 ALA A N 1
ATOM 650 C CA . ALA A 1 86 ? -1.965 2.255 9.517 1.00 97.38 86 ALA A CA 1
ATOM 651 C C . ALA A 1 86 ? -1.513 1.864 8.101 1.00 97.38 86 ALA A C 1
ATOM 653 O O . ALA A 1 86 ? -0.330 1.598 7.896 1.00 97.38 86 ALA A O 1
ATOM 654 N N . MET A 1 87 ? -2.414 1.892 7.114 1.00 97.94 87 MET A N 1
ATOM 655 C CA . MET A 1 87 ? -2.092 1.587 5.716 1.00 97.94 87 MET A CA 1
ATOM 656 C C . MET A 1 87 ? -1.121 2.605 5.104 1.00 97.94 87 MET A C 1
ATOM 658 O O . MET A 1 87 ? -0.170 2.205 4.434 1.00 97.94 87 MET A O 1
ATOM 662 N N . TYR A 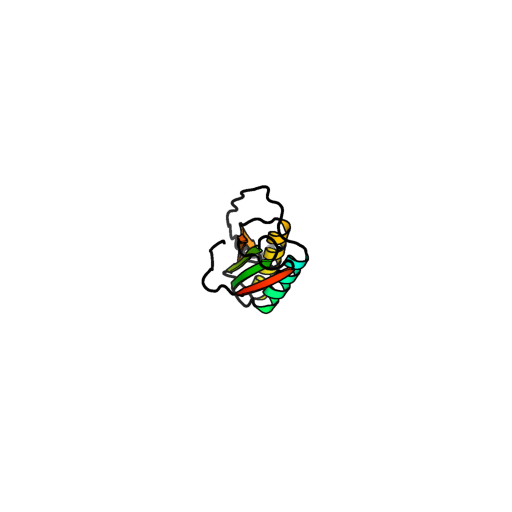1 88 ? -1.296 3.907 5.359 1.00 98.31 88 TYR A N 1
ATOM 663 C CA . TYR A 1 88 ? -0.355 4.934 4.889 1.00 98.31 88 TYR A CA 1
ATOM 664 C C . TYR A 1 88 ? 1.022 4.794 5.539 1.00 98.31 88 TYR A C 1
ATOM 666 O O . TYR A 1 88 ? 2.049 4.912 4.868 1.00 98.31 88 TYR A O 1
ATOM 674 N N . ALA A 1 89 ? 1.062 4.505 6.841 1.00 98.00 89 ALA A N 1
ATOM 675 C CA . ALA A 1 89 ? 2.314 4.235 7.531 1.00 98.00 89 ALA A CA 1
ATOM 676 C C . ALA A 1 89 ? 3.009 2.990 6.958 1.00 98.00 89 ALA A C 1
ATOM 678 O O . ALA A 1 89 ? 4.216 3.036 6.729 1.00 98.00 89 ALA A O 1
ATOM 679 N N . ALA A 1 90 ? 2.251 1.928 6.665 1.00 97.62 90 ALA A N 1
ATOM 680 C CA . ALA A 1 90 ? 2.754 0.711 6.039 1.00 97.62 90 ALA A CA 1
ATOM 681 C C . ALA A 1 90 ? 3.318 0.967 4.633 1.00 97.62 90 ALA A C 1
ATOM 683 O O . ALA A 1 90 ? 4.406 0.494 4.322 1.00 97.62 90 ALA A O 1
ATOM 684 N N . ALA A 1 91 ? 2.626 1.754 3.802 1.00 98.19 91 ALA A N 1
ATOM 685 C CA . ALA A 1 91 ? 3.102 2.132 2.470 1.00 98.19 91 ALA A CA 1
ATOM 686 C C . ALA A 1 91 ? 4.419 2.914 2.539 1.00 98.19 91 ALA A C 1
ATOM 688 O O . ALA A 1 91 ? 5.378 2.584 1.841 1.00 98.19 91 ALA A O 1
ATOM 689 N N . ARG A 1 92 ? 4.494 3.928 3.408 1.00 97.94 92 ARG A N 1
ATOM 690 C CA . ARG A 1 92 ? 5.724 4.700 3.626 1.00 97.94 92 ARG A CA 1
ATOM 691 C C . ARG A 1 92 ? 6.876 3.803 4.071 1.00 97.94 92 ARG A C 1
ATOM 693 O O . ARG A 1 92 ? 7.978 3.914 3.551 1.00 97.94 92 ARG A O 1
ATOM 700 N N . ASP A 1 93 ? 6.627 2.933 5.039 1.00 96.88 93 ASP A N 1
ATOM 701 C CA . ASP A 1 93 ? 7.631 2.036 5.605 1.00 96.88 93 ASP A CA 1
ATOM 702 C C . ASP A 1 93 ? 8.147 1.016 4.575 1.00 96.88 93 ASP A C 1
ATOM 704 O O . ASP A 1 93 ? 9.353 0.927 4.342 1.00 96.88 93 ASP A O 1
ATOM 708 N N . LEU A 1 94 ? 7.236 0.337 3.868 1.00 96.75 94 LEU A N 1
ATOM 709 C CA . LEU A 1 94 ? 7.575 -0.611 2.806 1.00 96.75 94 LEU A CA 1
ATOM 710 C C . LEU A 1 94 ? 8.394 0.055 1.695 1.00 96.75 94 LEU A C 1
ATOM 712 O O . LEU A 1 94 ? 9.410 -0.486 1.275 1.00 96.75 94 LEU A O 1
ATOM 716 N N . THR A 1 95 ? 7.984 1.242 1.245 1.00 96.81 95 THR A N 1
ATOM 717 C CA . THR A 1 95 ? 8.684 1.974 0.175 1.00 96.81 95 THR A CA 1
ATOM 718 C C . THR A 1 95 ? 9.997 2.606 0.619 1.00 96.81 95 THR A C 1
ATOM 720 O O . THR A 1 95 ? 10.833 2.887 -0.230 1.00 96.81 95 THR A O 1
ATOM 723 N N . SER A 1 96 ? 10.219 2.815 1.918 1.00 95.44 96 SER A N 1
ATOM 724 C CA . SER A 1 96 ? 11.479 3.372 2.434 1.00 95.44 96 SER A CA 1
ATOM 725 C C . SER A 1 96 ? 12.516 2.282 2.692 1.00 95.44 96 SER A C 1
ATOM 727 O O . SER A 1 96 ? 13.695 2.472 2.402 1.00 95.44 96 SER A O 1
ATOM 729 N N . ASN A 1 97 ? 12.067 1.141 3.217 1.00 94.88 97 ASN A N 1
ATOM 730 C CA . ASN A 1 97 ? 12.947 0.094 3.731 1.00 94.88 97 ASN A CA 1
ATOM 731 C C . ASN A 1 97 ? 12.988 -1.155 2.846 1.00 94.88 97 ASN A C 1
ATOM 733 O O . ASN A 1 97 ? 13.945 -1.913 2.928 1.00 94.88 97 ASN A O 1
ATOM 737 N N . ALA A 1 98 ? 11.976 -1.370 1.999 1.00 94.81 98 ALA A N 1
ATOM 738 C CA . ALA A 1 98 ? 11.823 -2.579 1.193 1.00 94.81 98 ALA A CA 1
ATOM 739 C C . ALA A 1 98 ? 11.939 -3.865 2.034 1.00 94.81 98 ALA A C 1
ATOM 741 O O . ALA A 1 98 ? 12.606 -4.826 1.654 1.00 94.81 98 ALA A O 1
ATOM 742 N N . GLU A 1 99 ? 11.250 -3.910 3.175 1.00 93.50 99 GLU A N 1
ATOM 743 C CA . GLU A 1 99 ? 11.266 -5.062 4.081 1.00 93.50 99 GLU A CA 1
ATOM 744 C C . GLU A 1 99 ? 9.878 -5.687 4.240 1.00 93.50 99 GLU A C 1
ATOM 746 O O . GLU A 1 99 ? 8.876 -4.995 4.436 1.00 93.50 99 GLU A O 1
ATOM 751 N N . ASN A 1 100 ? 9.836 -7.021 4.212 1.00 94.12 100 ASN A N 1
ATOM 752 C CA . ASN A 1 100 ? 8.635 -7.790 4.521 1.00 94.12 100 ASN A CA 1
ATOM 753 C C . ASN A 1 100 ? 8.512 -7.920 6.038 1.00 94.12 100 ASN A C 1
ATOM 755 O O . ASN A 1 100 ? 9.399 -8.483 6.683 1.00 94.12 100 ASN A O 1
ATOM 759 N N . LYS A 1 101 ? 7.420 -7.421 6.619 1.00 92.69 101 LYS A N 1
ATOM 760 C CA . LYS A 1 101 ? 7.215 -7.477 8.069 1.00 92.69 101 LYS A CA 1
ATOM 761 C C . LYS A 1 101 ? 5.759 -7.401 8.493 1.00 92.69 101 LYS A C 1
ATOM 763 O O . LYS A 1 101 ? 4.887 -6.913 7.775 1.00 92.69 101 LYS A O 1
ATOM 768 N N . SER A 1 102 ? 5.534 -7.866 9.718 1.00 94.75 102 SER A N 1
ATOM 769 C CA . SER A 1 102 ? 4.293 -7.694 10.464 1.00 94.75 102 SER A CA 1
ATOM 770 C C . SER A 1 102 ? 4.560 -6.775 11.649 1.00 94.75 102 SER A C 1
ATOM 772 O O . SER A 1 102 ? 5.598 -6.892 12.298 1.00 94.75 102 SER A O 1
ATOM 774 N N . THR A 1 103 ? 3.640 -5.863 11.939 1.00 94.50 103 THR A N 1
ATOM 775 C CA . THR A 1 103 ? 3.764 -4.904 13.045 1.00 94.50 103 THR A CA 1
ATOM 776 C C . THR A 1 103 ? 2.384 -4.466 13.546 1.00 94.50 103 THR A C 1
ATOM 778 O O . THR A 1 103 ? 1.361 -4.915 13.030 1.00 94.50 103 THR A O 1
ATOM 781 N N . CYS A 1 104 ? 2.340 -3.602 14.558 1.00 94.06 104 CYS A N 1
ATOM 782 C CA . CYS A 1 104 ? 1.121 -2.966 15.043 1.00 94.06 104 CYS A CA 1
ATOM 783 C C . CYS A 1 104 ? 1.210 -1.452 14.835 1.00 94.06 104 CYS A C 1
ATOM 785 O O . CYS A 1 104 ? 2.169 -0.817 15.274 1.00 94.06 104 CYS A O 1
ATOM 787 N N . ILE A 1 105 ? 0.216 -0.865 14.166 1.00 92.12 105 ILE A N 1
ATOM 788 C CA . ILE A 1 105 ? 0.145 0.582 13.921 1.00 92.12 105 ILE A CA 1
ATOM 789 C C . ILE A 1 105 ? -1.278 1.043 14.203 1.00 92.12 105 ILE A C 1
ATOM 791 O O . ILE A 1 105 ? -2.225 0.469 13.677 1.00 92.12 105 ILE A O 1
ATOM 795 N N . ALA A 1 106 ? -1.436 2.079 15.032 1.00 91.06 106 ALA A N 1
ATOM 796 C CA . ALA A 1 106 ? -2.742 2.654 15.378 1.00 91.06 106 ALA A CA 1
ATOM 797 C C . ALA A 1 106 ? -3.777 1.623 15.895 1.00 91.06 106 ALA A C 1
ATOM 799 O O . ALA A 1 106 ? -4.978 1.781 15.687 1.00 91.06 106 ALA A O 1
ATOM 800 N N . GLY A 1 107 ? -3.313 0.558 16.559 1.00 90.88 107 GLY A N 1
ATOM 801 C CA . GLY A 1 107 ? -4.168 -0.529 17.050 1.00 90.88 107 GLY A CA 1
ATOM 802 C C . GLY A 1 107 ? -4.596 -1.546 15.985 1.00 90.88 107 GLY A C 1
ATOM 803 O O . GLY A 1 107 ? -5.384 -2.429 16.294 1.00 90.88 107 GLY A O 1
ATOM 804 N N . CYS A 1 108 ? -4.088 -1.443 14.755 1.00 93.94 108 CYS A N 1
ATOM 805 C CA . CYS A 1 108 ? -4.255 -2.442 13.703 1.00 93.94 108 CYS A CA 1
ATOM 806 C C . CYS A 1 108 ? -3.070 -3.411 13.687 1.00 93.94 108 CYS A C 1
ATOM 808 O O . CYS A 1 108 ? -1.919 -2.972 13.752 1.00 93.94 108 CYS A O 1
ATOM 810 N N . THR A 1 109 ? -3.322 -4.700 13.466 1.00 94.69 109 THR A N 1
ATOM 811 C CA . THR A 1 109 ? -2.273 -5.613 12.993 1.00 94.69 109 THR A CA 1
ATOM 812 C C . THR A 1 109 ? -2.006 -5.321 11.523 1.00 94.69 109 THR A C 1
ATOM 814 O O . THR A 1 109 ? -2.933 -5.340 10.718 1.00 94.69 109 THR A O 1
ATOM 817 N N . VAL A 1 110 ? -0.755 -5.040 11.174 1.00 95.31 110 VAL A N 1
ATOM 818 C CA . VAL A 1 110 ? -0.331 -4.637 9.831 1.00 95.31 110 VAL A CA 1
ATOM 819 C C . VAL A 1 110 ? 0.599 -5.682 9.247 1.00 95.31 110 VAL A C 1
ATOM 821 O O . VAL A 1 110 ? 1.571 -6.060 9.896 1.00 95.31 110 VAL A O 1
ATOM 824 N N . TYR A 1 111 ? 0.359 -6.062 7.995 1.00 95.38 111 TYR A N 1
ATOM 825 C CA . TYR A 1 111 ? 1.273 -6.879 7.204 1.00 95.38 111 TYR A CA 1
ATOM 826 C C . TYR A 1 111 ? 1.692 -6.095 5.968 1.00 95.38 111 TYR A C 1
ATOM 828 O O . TYR A 1 111 ? 0.847 -5.595 5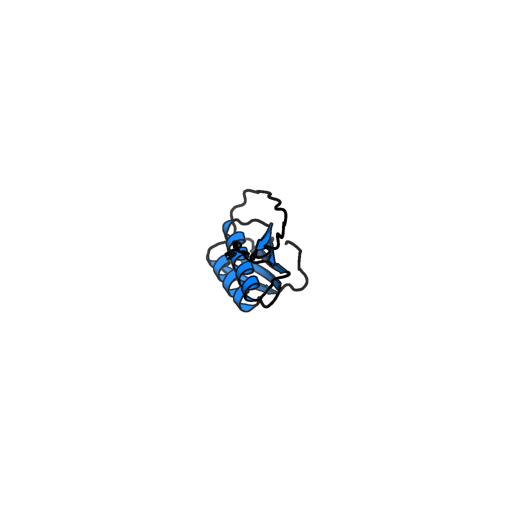.227 1.00 95.38 111 TYR A O 1
ATOM 836 N N . MET A 1 112 ? 2.994 -6.008 5.728 1.00 95.69 112 MET A N 1
ATOM 837 C CA . MET A 1 112 ? 3.546 -5.443 4.505 1.00 95.69 112 MET A CA 1
ATOM 838 C C . MET A 1 112 ? 4.554 -6.419 3.920 1.00 95.69 112 MET A C 1
ATOM 840 O O . MET A 1 112 ? 5.406 -6.950 4.631 1.00 95.69 112 MET A O 1
ATOM 844 N N . SER A 1 113 ? 4.434 -6.690 2.629 1.00 96.31 113 SER A N 1
ATOM 845 C CA . SER A 1 113 ? 5.374 -7.553 1.922 1.00 96.31 113 SER A CA 1
ATOM 846 C C . SER A 1 113 ? 5.496 -7.163 0.473 1.00 96.31 113 SER A C 1
ATOM 848 O O . SER A 1 113 ? 4.571 -6.599 -0.104 1.00 96.31 113 SER A O 1
ATOM 850 N N . TRP A 1 114 ? 6.602 -7.544 -0.135 1.00 96.38 114 TRP A N 1
ATOM 851 C CA . TRP A 1 114 ? 6.841 -7.400 -1.547 1.00 96.38 114 TRP A CA 1
ATOM 852 C C . TRP A 1 114 ? 7.729 -8.526 -2.070 1.00 96.38 114 TRP A C 1
ATOM 854 O O . TRP A 1 114 ? 8.371 -9.252 -1.305 1.00 96.38 114 TRP A O 1
ATOM 864 N N . ARG A 1 115 ? 7.741 -8.662 -3.394 1.00 94.50 115 ARG A N 1
ATOM 865 C CA . ARG A 1 115 ? 8.663 -9.515 -4.141 1.00 94.50 115 ARG A CA 1
ATOM 866 C C . ARG A 1 115 ? 8.777 -9.034 -5.582 1.00 94.50 115 ARG A C 1
ATOM 868 O O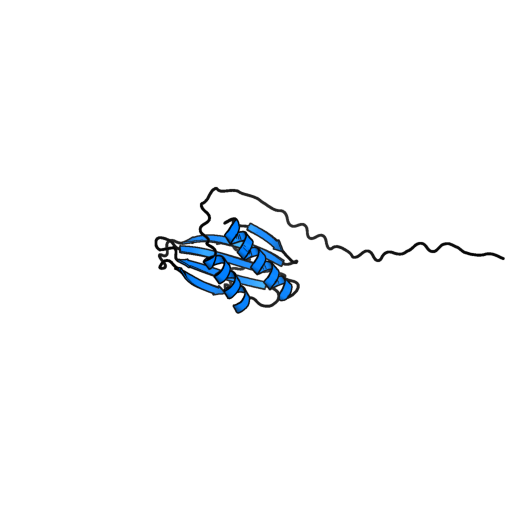 . ARG A 1 115 ? 7.859 -8.387 -6.096 1.00 94.50 115 ARG A O 1
ATOM 875 N N . TYR A 1 116 ? 9.855 -9.419 -6.251 1.00 93.44 116 TYR A N 1
ATOM 876 C CA . TYR A 1 116 ? 9.889 -9.373 -7.707 1.00 93.44 116 TYR A CA 1
ATOM 877 C C . TYR A 1 116 ? 8.938 -10.416 -8.299 1.00 93.44 116 TYR A C 1
ATOM 879 O O . TYR A 1 116 ? 8.722 -11.497 -7.748 1.00 93.44 116 TYR A O 1
ATOM 887 N N . ASP A 1 117 ? 8.341 -10.065 -9.424 1.00 87.25 117 ASP A N 1
ATOM 888 C CA . ASP A 1 117 ? 7.453 -10.892 -10.216 1.00 87.25 117 ASP A CA 1
ATOM 889 C C . ASP A 1 117 ? 8.012 -10.935 -11.635 1.00 87.25 117 ASP A C 1
ATOM 891 O O . ASP A 1 117 ? 8.277 -9.894 -12.233 1.00 87.25 117 ASP A O 1
ATOM 895 N N . MET A 1 118 ? 8.155 -12.143 -12.182 1.00 81.88 118 MET A N 1
ATOM 896 C CA . MET A 1 118 ? 8.705 -12.369 -13.528 1.00 81.88 118 MET A CA 1
ATOM 897 C C . MET A 1 118 ? 7.792 -11.849 -14.653 1.00 81.88 118 MET A C 1
ATOM 899 O O . MET A 1 118 ? 8.109 -11.989 -15.831 1.00 81.88 118 MET A O 1
ATOM 903 N N . SER A 1 119 ? 6.636 -11.277 -14.309 1.00 80.75 119 SER A N 1
ATOM 904 C CA . SER A 1 119 ? 5.786 -10.576 -15.263 1.00 80.75 119 SER A CA 1
ATOM 905 C C . SER A 1 119 ? 6.468 -9.278 -15.693 1.00 80.75 119 SER A C 1
ATOM 907 O O . SER A 1 119 ? 6.846 -8.464 -14.852 1.00 80.75 119 SER A O 1
ATOM 909 N N . ASN A 1 120 ? 6.555 -9.035 -16.997 1.00 78.88 120 ASN A N 1
ATOM 910 C CA . ASN A 1 120 ? 7.179 -7.829 -17.541 1.00 78.88 120 ASN A CA 1
ATOM 911 C C . ASN A 1 120 ? 6.116 -6.789 -17.876 1.00 78.88 120 ASN A C 1
ATOM 913 O O . ASN A 1 120 ? 5.727 -6.628 -19.033 1.00 78.88 120 ASN A O 1
ATOM 917 N N . TYR A 1 121 ? 5.622 -6.092 -16.851 1.00 85.44 121 TYR A N 1
ATOM 918 C CA . TYR A 1 121 ? 4.798 -4.913 -17.079 1.00 85.44 121 TYR A CA 1
ATOM 919 C C . TYR A 1 121 ? 5.687 -3.741 -17.531 1.00 85.44 121 TYR A C 1
ATOM 921 O O . TYR A 1 121 ? 6.764 -3.528 -16.955 1.00 85.44 121 TYR A O 1
ATOM 929 N N . PRO A 1 122 ? 5.250 -2.958 -18.537 1.00 86.94 122 PRO A N 1
ATOM 930 C CA . PRO A 1 122 ? 5.955 -1.764 -18.982 1.00 86.94 122 PRO A CA 1
ATOM 931 C C . PRO A 1 122 ? 6.328 -0.837 -17.823 1.00 86.94 122 PRO A C 1
ATOM 933 O O . PRO A 1 122 ? 5.553 -0.650 -16.880 1.00 86.94 122 PRO A O 1
ATOM 936 N N . ALA A 1 123 ? 7.512 -0.230 -17.919 1.00 87.56 123 ALA A N 1
ATOM 937 C CA . ALA A 1 123 ? 7.999 0.703 -16.913 1.00 87.56 123 ALA A CA 1
ATOM 938 C C . ALA A 1 123 ? 6.983 1.832 -16.668 1.00 87.56 123 ALA A C 1
ATOM 940 O O . ALA A 1 123 ? 6.483 2.454 -17.607 1.00 87.56 123 ALA A O 1
ATOM 941 N N . GLY A 1 124 ? 6.668 2.080 -15.397 1.00 86.88 124 GLY A N 1
ATOM 942 C CA . GLY A 1 124 ? 5.738 3.131 -14.979 1.00 86.88 124 GLY A CA 1
ATOM 943 C C . GLY A 1 124 ? 4.263 2.722 -14.946 1.00 86.88 124 GLY A C 1
ATOM 944 O O . GLY A 1 124 ? 3.446 3.494 -14.438 1.00 86.88 124 GLY A O 1
ATOM 945 N N . GLN A 1 125 ? 3.900 1.520 -15.412 1.00 91.69 125 GLN A N 1
ATOM 946 C CA . GLN A 1 125 ? 2.553 0.997 -15.186 1.00 91.69 125 GLN A CA 1
ATOM 947 C C . GLN A 1 125 ? 2.353 0.585 -13.730 1.00 91.69 125 GLN A C 1
ATOM 949 O O . GLN A 1 125 ? 3.242 0.019 -13.093 1.00 91.69 125 GLN A O 1
ATOM 954 N N . ARG A 1 126 ? 1.161 0.880 -13.205 1.00 95.06 126 ARG A N 1
ATOM 955 C CA . ARG A 1 126 ? 0.794 0.617 -11.815 1.00 95.06 126 ARG A CA 1
ATOM 956 C C . ARG A 1 126 ? -0.619 0.062 -11.743 1.00 95.06 126 ARG A C 1
ATOM 958 O O . ARG A 1 126 ? -1.548 0.650 -12.299 1.00 95.06 126 ARG A O 1
ATOM 965 N N . TYR A 1 127 ? -0.767 -1.046 -11.033 1.00 93.94 127 TYR A N 1
ATOM 966 C CA . TYR A 1 127 ? -2.033 -1.743 -10.846 1.00 93.94 127 TYR A CA 1
ATOM 967 C C . TYR A 1 127 ? -2.290 -1.966 -9.366 1.00 93.94 127 TYR A C 1
ATOM 969 O O . TYR A 1 127 ? -1.359 -2.224 -8.607 1.00 93.94 127 TYR A O 1
ATOM 977 N N . GLY A 1 128 ? -3.554 -1.900 -8.969 1.00 94.31 128 GLY A N 1
ATOM 978 C CA . GLY A 1 128 ? -3.995 -2.233 -7.624 1.00 94.31 128 GLY A CA 1
ATOM 979 C C . GLY A 1 128 ? -5.265 -3.066 -7.682 1.00 94.31 128 GLY A C 1
ATOM 980 O O . GLY A 1 128 ? -6.143 -2.806 -8.512 1.00 94.31 128 GLY A O 1
ATOM 981 N N . GLN A 1 129 ? -5.375 -4.035 -6.781 1.00 94.50 129 GLN A N 1
ATOM 982 C CA . GLN A 1 129 ? -6.575 -4.838 -6.561 1.00 94.50 129 GLN A CA 1
ATOM 983 C C . GLN A 1 129 ? -6.769 -5.106 -5.068 1.00 94.50 129 GLN A C 1
ATOM 985 O O . GLN A 1 129 ? -5.798 -5.245 -4.326 1.00 94.50 129 GLN A O 1
ATOM 990 N N . MET A 1 130 ? -8.020 -5.213 -4.619 1.00 91.12 130 MET A N 1
ATOM 991 C CA . MET A 1 130 ? -8.298 -5.766 -3.293 1.00 91.12 130 MET A CA 1
ATOM 992 C C . MET A 1 130 ? -8.095 -7.279 -3.310 1.00 91.12 130 MET A C 1
ATOM 994 O O . MET A 1 130 ? -8.568 -7.953 -4.224 1.00 91.12 130 MET A O 1
ATOM 998 N N . ASN A 1 131 ? -7.451 -7.819 -2.277 1.00 83.88 131 ASN A N 1
ATOM 999 C CA . ASN A 1 131 ? -7.285 -9.257 -2.107 1.00 83.88 131 ASN A CA 1
ATOM 1000 C C . ASN A 1 131 ? -7.966 -9.733 -0.822 1.00 83.88 131 ASN A C 1
ATOM 1002 O O . ASN A 1 131 ? -7.351 -9.859 0.230 1.00 83.88 131 ASN A O 1
ATOM 1006 N N . ILE A 1 132 ? -9.260 -10.026 -0.910 1.00 77.25 132 ILE A N 1
ATOM 1007 C CA . ILE A 1 132 ? -10.053 -10.440 0.256 1.00 77.25 132 ILE A CA 1
ATOM 1008 C C . ILE A 1 132 ? -9.653 -11.851 0.735 1.00 77.25 132 ILE A C 1
ATOM 1010 O O . ILE A 1 132 ? -9.771 -12.161 1.915 1.00 77.25 132 ILE A O 1
ATOM 1014 N N . SER A 1 133 ? -9.135 -12.704 -0.152 1.00 77.62 133 SER A N 1
ATOM 1015 C CA . SER A 1 133 ? -8.728 -14.080 0.175 1.00 77.62 133 SER A CA 1
ATOM 1016 C C . SER A 1 133 ? -7.343 -14.204 0.821 1.00 77.62 133 SER A C 1
ATOM 1018 O O . SER A 1 133 ? -7.037 -15.239 1.402 1.00 77.62 133 SER A O 1
ATOM 1020 N N . GLY A 1 134 ? -6.488 -13.186 0.703 1.00 73.94 134 GLY A N 1
ATO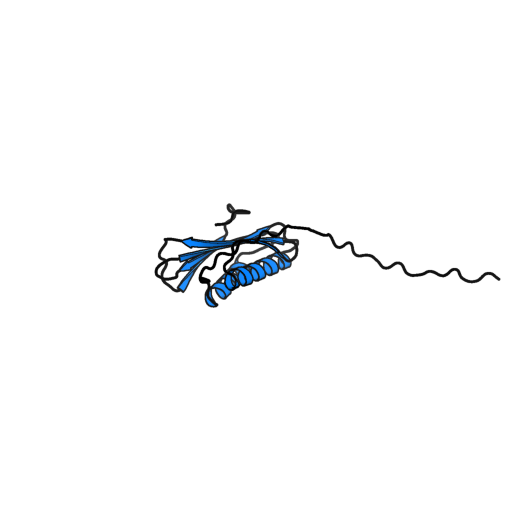M 1021 C CA . GLY A 1 134 ? -5.063 -13.267 1.046 1.00 73.94 134 GLY A CA 1
ATOM 1022 C C . GLY A 1 134 ? -4.688 -12.732 2.429 1.00 73.94 134 GLY A C 1
ATOM 1023 O O . GLY A 1 134 ? -3.524 -12.385 2.632 1.00 73.94 134 GLY A O 1
ATOM 1024 N N . TYR A 1 135 ? -5.648 -12.565 3.344 1.00 78.81 135 TYR A N 1
ATOM 1025 C CA . TYR A 1 135 ? -5.382 -11.966 4.656 1.00 78.81 135 TYR A CA 1
ATOM 1026 C C . TYR A 1 135 ? -4.400 -12.798 5.491 1.00 78.81 135 TYR A C 1
ATOM 1028 O O . TYR A 1 135 ? -4.498 -14.021 5.557 1.00 78.81 135 TYR A O 1
ATOM 1036 N N . GLY A 1 136 ? -3.455 -12.119 6.145 1.00 73.62 136 GLY A N 1
ATOM 1037 C CA . GLY A 1 136 ? -2.448 -12.732 7.016 1.00 73.62 136 GLY A CA 1
ATOM 1038 C C . GLY A 1 136 ? -1.318 -13.456 6.274 1.00 73.62 136 GLY A C 1
ATOM 1039 O O . GLY A 1 136 ? -0.451 -14.042 6.917 1.00 73.62 136 GLY A O 1
ATOM 1040 N N . GLN A 1 137 ? -1.300 -13.412 4.938 1.00 81.31 137 G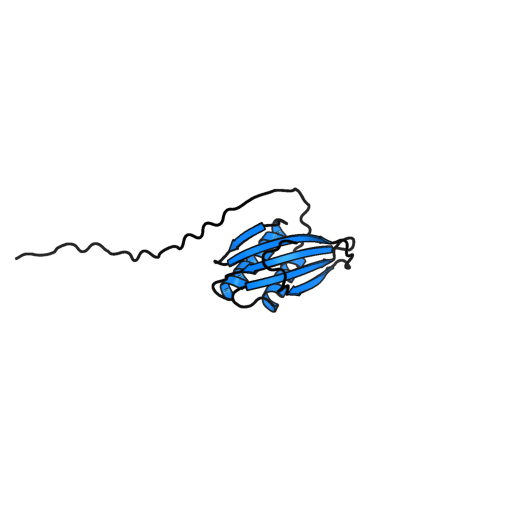LN A N 1
ATOM 1041 C CA . GLN A 1 137 ? -0.267 -14.044 4.117 1.00 81.31 137 GLN A CA 1
ATOM 1042 C C . GLN A 1 137 ? 0.639 -12.992 3.485 1.00 81.31 137 GLN A C 1
ATOM 1044 O O . GLN A 1 137 ? 0.152 -12.104 2.777 1.00 81.31 137 GLN A O 1
ATOM 1049 N N . PHE A 1 138 ? 1.949 -13.114 3.695 1.00 83.62 138 PHE A N 1
ATOM 1050 C CA . PHE A 1 138 ? 2.928 -12.398 2.878 1.00 83.62 138 PHE A CA 1
ATOM 1051 C C . PHE A 1 138 ? 2.939 -12.936 1.441 1.00 83.62 138 PHE A C 1
ATOM 1053 O O . PHE A 1 138 ? 2.473 -14.048 1.181 1.00 83.62 138 PHE A O 1
ATOM 1060 N N . LEU A 1 139 ? 3.435 -12.112 0.517 1.00 85.19 139 LEU A N 1
ATOM 1061 C CA . LEU A 1 139 ? 3.707 -12.509 -0.869 1.00 85.19 139 LEU A CA 1
ATOM 1062 C C . LEU A 1 139 ? 4.884 -13.481 -0.985 1.00 85.19 139 LEU A C 1
ATOM 1064 O O . LEU A 1 139 ? 5.804 -13.408 -0.144 1.00 85.19 139 LEU A O 1
#